Protein AF-A0A660VGY0-F1 (afdb_monomer_lite)

Sequence (164 aa):
MVSKEEKKKLRKDFNQKLRGKLKETYERFCDEHGIKRVARCFSLIMKEVEEQLKNHPFLETLEDREQSWRARRGGMLEWLVQKHISDWVSQTLGLRCAKFTKGSLRKNYDRVKEQVQVRIGDKGVVPDVDLVVFQEEPFRVLAVLSVKKKFRERIAQVAYWTVK

Radius of gyration: 18.28 Å; chains: 1; bounding box: 43×44×47 Å

pLDDT: mean 89.74, std 10.63, range [48.16, 98.25]

Secondary structure (DSSP, 8-state):
---HHHHHHHHHHHHHHHHHHHHHHHHHHHHHH-TTTGGGGHHHHHHHHHHHHTT-HHHHT-S-HHHHHHHHHHHHHHHHHHHHHHHHHHHHH--EEEESSHHHHGGGHHHHHHHHPEEETTEEE----SEEEEETTTTEEEEEE---SS-STHHHHHHHHH--

Foldseek 3Di:
DQDPVRLVVLVVVLVVLLVVQLVVLLVVLCVVPNLVCSLVCLVVSLVVSCVVCVPRVSCVVDPDSPVVSVVVSQVSQLVSVQVSCQVVCCPPVVKGKFFQDCVTCPVCNVVVQVQQWDDDDPDTDHAQFGMWIFDVVVTDTDDTDHGDPDPDVCVVSVVVSVPD

Structure (mmCIF, N/CA/C/O backbone):
data_AF-A0A660VGY0-F1
#
_entry.id   AF-A0A660VGY0-F1
#
loop_
_atom_site.group_PDB
_atom_site.id
_atom_site.type_symbol
_atom_site.label_atom_id
_atom_site.label_alt_id
_atom_site.label_comp_id
_atom_site.label_asym_id
_atom_site.label_entity_id
_atom_site.label_seq_id
_atom_site.pdbx_PDB_ins_code
_atom_site.Cartn_x
_atom_site.Cartn_y
_atom_site.Cartn_z
_atom_site.occupancy
_atom_site.B_iso_or_equiv
_atom_site.auth_seq_id
_atom_site.auth_comp_id
_atom_site.auth_asym_id
_atom_site.auth_atom_id
_atom_site.pdbx_PDB_model_num
ATOM 1 N N . MET A 1 1 ? 23.292 -13.415 -22.833 1.00 67.38 1 MET A N 1
ATOM 2 C CA . MET A 1 1 ? 22.513 -13.628 -21.589 1.00 67.38 1 MET A CA 1
ATOM 3 C C . MET A 1 1 ? 23.039 -12.683 -20.523 1.00 67.38 1 MET A C 1
ATOM 5 O O . MET A 1 1 ? 24.239 -12.675 -20.295 1.00 67.38 1 MET A O 1
ATOM 9 N N . VAL A 1 2 ? 22.168 -11.883 -19.903 1.00 79.00 2 VAL A N 1
ATOM 10 C CA . VAL A 1 2 ? 22.531 -10.994 -18.783 1.00 79.00 2 VAL A CA 1
ATOM 11 C C . VAL A 1 2 ? 22.943 -11.844 -17.577 1.00 79.00 2 VAL A C 1
ATOM 13 O O . VAL A 1 2 ? 22.269 -12.830 -17.264 1.00 79.00 2 VAL A O 1
ATOM 16 N N . SER A 1 3 ? 24.037 -11.489 -16.901 1.00 89.31 3 SER A N 1
ATOM 17 C CA . SER A 1 3 ? 24.506 -12.251 -15.734 1.00 89.31 3 SER A CA 1
ATOM 18 C C . SER A 1 3 ? 23.498 -12.190 -14.572 1.00 89.31 3 SER A C 1
ATOM 20 O O . SER A 1 3 ? 22.698 -11.255 -14.460 1.00 89.31 3 SER A O 1
ATOM 22 N N . LYS A 1 4 ? 23.526 -13.175 -13.658 1.00 88.56 4 LYS A N 1
ATOM 23 C CA . LYS A 1 4 ? 22.641 -13.172 -12.472 1.00 88.56 4 LYS A CA 1
ATOM 24 C C . LYS A 1 4 ? 22.825 -11.910 -11.616 1.00 88.56 4 LYS A C 1
ATOM 26 O O . LYS A 1 4 ? 21.837 -11.365 -11.119 1.00 88.56 4 LYS A O 1
ATOM 31 N N . GLU A 1 5 ? 24.061 -11.437 -11.474 1.00 92.06 5 GLU A N 1
ATOM 32 C CA . GLU A 1 5 ? 24.380 -10.255 -10.667 1.00 92.06 5 GLU A CA 1
ATOM 33 C C . GLU A 1 5 ? 23.887 -8.964 -11.332 1.00 92.06 5 GLU A C 1
ATOM 35 O O . GLU A 1 5 ? 23.261 -8.114 -10.696 1.00 92.06 5 GLU A O 1
ATOM 40 N N . GLU A 1 6 ? 24.051 -8.859 -12.647 1.00 92.06 6 GLU A N 1
ATOM 41 C CA . GLU A 1 6 ? 23.545 -7.733 -13.426 1.00 92.06 6 GLU A CA 1
ATOM 42 C C . GLU A 1 6 ? 22.011 -7.673 -13.413 1.00 92.06 6 GLU A C 1
ATOM 44 O O . GLU A 1 6 ? 21.431 -6.613 -13.163 1.00 92.06 6 GLU A O 1
ATOM 49 N N . LYS A 1 7 ? 21.328 -8.821 -13.537 1.00 91.44 7 LYS A N 1
ATOM 50 C CA . LYS A 1 7 ? 19.864 -8.906 -13.396 1.00 91.44 7 LYS A CA 1
ATOM 51 C C . LYS A 1 7 ? 19.395 -8.423 -12.020 1.00 91.44 7 LYS A C 1
ATOM 53 O O . LYS A 1 7 ? 18.381 -7.728 -11.914 1.00 91.44 7 LYS A O 1
ATOM 58 N N . LYS A 1 8 ? 20.127 -8.758 -10.952 1.00 93.00 8 LYS A N 1
ATOM 59 C CA . LYS A 1 8 ? 19.835 -8.307 -9.581 1.00 93.00 8 LYS A CA 1
ATOM 60 C C . LYS A 1 8 ? 20.021 -6.794 -9.431 1.00 93.00 8 LYS A C 1
ATOM 62 O O . LYS A 1 8 ? 19.157 -6.140 -8.839 1.00 93.00 8 LYS A O 1
ATOM 67 N N . LYS A 1 9 ? 21.087 -6.230 -10.010 1.00 95.12 9 LYS A N 1
ATOM 68 C CA . LYS A 1 9 ? 21.345 -4.781 -10.043 1.00 95.12 9 LYS A CA 1
ATOM 69 C C . LYS A 1 9 ? 20.235 -4.033 -10.787 1.00 95.12 9 LYS A C 1
ATOM 71 O O . LYS A 1 9 ? 19.644 -3.115 -10.221 1.00 95.12 9 LYS A O 1
ATOM 76 N N . LEU A 1 10 ? 19.876 -4.492 -11.987 1.00 95.12 10 LEU A N 1
ATOM 77 C CA . LEU A 1 10 ? 18.784 -3.930 -12.788 1.00 95.12 10 LEU A CA 1
ATOM 78 C C . LEU A 1 10 ? 17.437 -3.996 -12.059 1.00 95.12 10 LEU A C 1
ATOM 80 O O . LEU A 1 10 ? 16.670 -3.036 -12.089 1.00 95.12 10 LEU A O 1
ATOM 84 N N . ARG A 1 11 ? 17.151 -5.098 -11.351 1.00 93.75 11 ARG A N 1
ATOM 85 C CA . ARG A 1 11 ? 15.930 -5.231 -10.540 1.00 93.75 11 ARG A CA 1
ATOM 86 C C . ARG A 1 11 ? 15.876 -4.208 -9.408 1.00 93.75 11 ARG A C 1
ATOM 88 O O . ARG A 1 11 ? 14.805 -3.671 -9.121 1.00 93.75 11 ARG A O 1
ATOM 95 N N . LYS A 1 12 ? 17.004 -3.982 -8.728 1.00 95.31 12 LYS A N 1
ATOM 96 C CA . LYS A 1 12 ? 17.103 -3.015 -7.628 1.00 95.31 12 LYS A CA 1
ATOM 97 C C . LYS A 1 12 ? 16.874 -1.591 -8.139 1.00 95.31 12 LYS A C 1
ATOM 99 O O . LYS A 1 12 ? 16.039 -0.898 -7.564 1.00 95.31 12 LYS A O 1
ATOM 104 N N . ASP A 1 13 ? 17.538 -1.216 -9.234 1.00 97.00 13 ASP A N 1
ATOM 105 C CA . ASP A 1 13 ? 17.358 0.081 -9.905 1.00 97.00 13 ASP A CA 1
ATOM 106 C C . ASP A 1 13 ? 15.901 0.292 -10.342 1.00 97.00 13 ASP A C 1
ATOM 108 O O . ASP A 1 13 ? 15.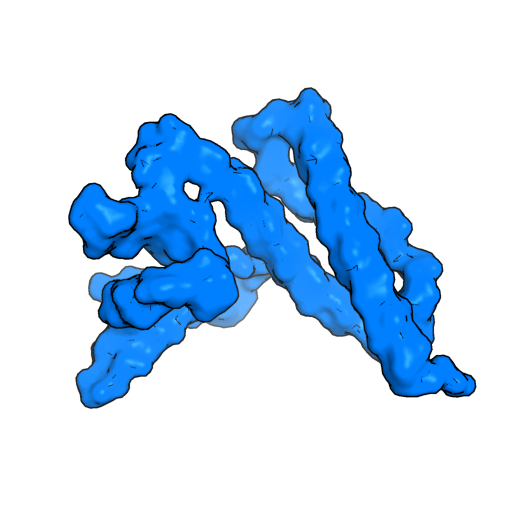270 1.280 -9.965 1.00 97.00 13 ASP A O 1
ATOM 112 N N . PHE A 1 14 ? 15.309 -0.701 -11.015 1.00 96.19 14 PHE A N 1
ATOM 113 C CA . PHE A 1 14 ? 13.907 -0.656 -11.432 1.00 96.19 14 PHE A CA 1
ATOM 114 C C . PHE A 1 14 ? 12.964 -0.394 -10.252 1.00 96.19 14 PHE A C 1
ATOM 116 O O . PHE A 1 14 ? 12.091 0.466 -10.320 1.00 96.19 14 PHE A O 1
ATOM 123 N N . ASN A 1 15 ? 13.122 -1.134 -9.150 1.00 95.12 15 ASN A N 1
ATOM 124 C CA . ASN A 1 15 ? 12.253 -0.989 -7.983 1.00 95.12 15 ASN A CA 1
ATOM 125 C C . ASN A 1 15 ? 12.434 0.366 -7.281 1.00 95.12 15 ASN A C 1
ATOM 127 O O . ASN A 1 15 ? 11.473 0.888 -6.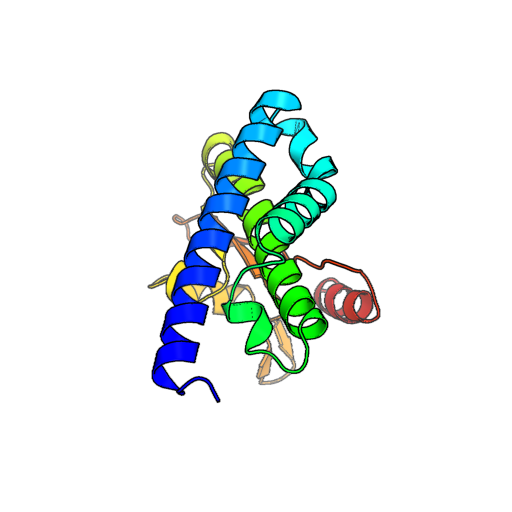715 1.00 95.12 15 ASN A O 1
ATOM 131 N N . GLN A 1 16 ? 13.645 0.926 -7.299 1.00 96.38 16 GLN A N 1
ATOM 132 C CA . GLN A 1 16 ? 13.911 2.266 -6.783 1.00 96.38 16 GLN A CA 1
ATOM 133 C C . GLN A 1 16 ? 13.202 3.323 -7.635 1.00 96.38 16 GLN A C 1
ATOM 135 O O . GLN A 1 16 ? 12.454 4.135 -7.089 1.00 96.38 16 GLN A O 1
ATOM 140 N N . LYS A 1 17 ? 13.349 3.256 -8.964 1.00 97.62 17 LYS A N 1
ATOM 141 C CA . LYS A 1 17 ? 12.661 4.150 -9.907 1.00 97.62 17 LYS A CA 1
ATOM 142 C C . LYS A 1 17 ? 11.144 4.024 -9.824 1.00 97.62 17 LYS A C 1
ATOM 144 O O . LYS A 1 17 ? 10.467 5.041 -9.780 1.00 97.62 17 LYS A O 1
ATOM 149 N N . LEU A 1 18 ? 10.615 2.805 -9.708 1.00 97.31 18 LEU A N 1
ATOM 150 C CA . LEU A 1 18 ? 9.184 2.552 -9.517 1.00 97.31 18 LEU A CA 1
ATOM 151 C C . LEU A 1 18 ? 8.627 3.302 -8.309 1.00 97.31 18 LEU A C 1
ATOM 153 O O . LEU A 1 18 ? 7.598 3.960 -8.416 1.00 97.31 18 LEU A O 1
ATOM 157 N N . ARG A 1 19 ? 9.308 3.222 -7.161 1.00 96.19 19 ARG A N 1
ATOM 158 C CA . ARG A 1 19 ? 8.881 3.926 -5.945 1.00 96.19 19 ARG A CA 1
ATOM 159 C C . ARG A 1 19 ? 8.965 5.442 -6.103 1.00 96.19 19 ARG A C 1
ATOM 161 O O . ARG A 1 19 ? 8.047 6.126 -5.667 1.00 96.19 19 ARG A O 1
ATOM 168 N N . GLY A 1 20 ? 10.037 5.942 -6.721 1.00 97.88 20 GLY A N 1
ATOM 169 C CA . GLY A 1 20 ? 10.207 7.370 -7.004 1.00 97.88 20 GLY A CA 1
ATOM 170 C C . GLY A 1 20 ? 9.093 7.905 -7.901 1.00 97.88 20 GLY A C 1
ATOM 171 O O . GLY A 1 20 ? 8.350 8.789 -7.490 1.00 97.88 20 GLY A O 1
ATOM 172 N N . LYS A 1 21 ? 8.890 7.279 -9.066 1.00 98.25 21 LYS A N 1
ATOM 173 C CA . LYS A 1 21 ? 7.850 7.664 -10.029 1.00 98.25 21 LYS A CA 1
ATOM 174 C C . LYS A 1 21 ? 6.440 7.556 -9.479 1.00 98.25 21 LYS A C 1
ATOM 176 O O . LYS A 1 21 ? 5.627 8.441 -9.732 1.00 98.25 21 LYS A O 1
ATOM 181 N N . LEU A 1 22 ? 6.152 6.525 -8.687 1.00 98.25 22 LEU A N 1
ATOM 182 C CA . LEU A 1 22 ? 4.855 6.395 -8.029 1.00 98.25 22 LEU A CA 1
ATOM 183 C C . LEU A 1 22 ? 4.591 7.542 -7.052 1.00 98.25 22 LEU A C 1
ATOM 185 O O . LEU A 1 22 ? 3.486 8.078 -7.040 1.00 98.25 22 LEU A O 1
ATOM 189 N N . LYS A 1 23 ? 5.602 7.931 -6.267 1.00 98.00 23 LYS A N 1
ATOM 190 C CA . LYS A 1 23 ? 5.499 9.054 -5.337 1.00 98.00 23 LYS A CA 1
ATOM 191 C C . LYS A 1 23 ? 5.321 10.382 -6.075 1.00 98.00 23 LYS A C 1
ATOM 193 O O . LYS A 1 23 ? 4.348 11.072 -5.802 1.00 98.00 23 LYS A O 1
ATOM 198 N N . GLU A 1 24 ? 6.197 10.678 -7.034 1.00 98.25 24 GLU A N 1
ATOM 199 C CA . GLU A 1 24 ? 6.144 11.899 -7.855 1.00 98.25 24 GLU A CA 1
ATOM 200 C C . GLU A 1 24 ? 4.780 12.050 -8.546 1.00 98.25 24 GLU A C 1
ATOM 202 O O . GLU A 1 24 ? 4.144 13.098 -8.470 1.00 98.25 24 GLU A O 1
ATOM 207 N N . THR A 1 25 ? 4.293 10.978 -9.178 1.00 98.25 25 THR A N 1
ATOM 208 C CA . THR A 1 25 ? 3.008 10.994 -9.892 1.00 98.25 25 THR A CA 1
ATOM 209 C C . THR A 1 25 ? 1.839 11.154 -8.920 1.00 98.25 25 THR A C 1
ATOM 211 O O . THR A 1 25 ? 0.916 11.910 -9.196 1.00 98.25 25 THR A O 1
ATOM 214 N N . TYR A 1 26 ? 1.869 10.489 -7.761 1.00 97.81 26 TYR A N 1
ATOM 215 C CA . TYR A 1 26 ? 0.834 10.659 -6.739 1.00 97.81 26 TYR A CA 1
ATOM 216 C C . TYR A 1 26 ? 0.765 12.098 -6.213 1.00 97.81 26 TYR A C 1
ATOM 218 O O . TYR A 1 26 ? -0.331 12.640 -6.094 1.00 97.81 26 TYR A O 1
ATOM 226 N N . GLU A 1 27 ? 1.913 12.707 -5.909 1.00 97.19 27 GLU A N 1
ATOM 227 C CA . GLU A 1 27 ? 1.998 14.083 -5.403 1.00 97.19 27 GLU A CA 1
ATOM 228 C C . GLU A 1 27 ? 1.471 15.070 -6.448 1.00 97.19 27 GLU A C 1
ATOM 230 O O . GLU A 1 27 ? 0.551 15.828 -6.149 1.00 97.19 27 GLU A O 1
ATOM 235 N N . ARG A 1 28 ? 1.905 14.941 -7.707 1.00 98.06 28 ARG A N 1
ATOM 236 C CA . ARG A 1 28 ? 1.383 15.750 -8.816 1.00 98.06 28 ARG A CA 1
ATOM 237 C C . ARG A 1 28 ? -0.140 15.636 -8.965 1.00 98.06 28 ARG A C 1
ATOM 239 O O . ARG A 1 28 ? -0.833 16.641 -9.071 1.00 98.06 28 ARG A O 1
ATOM 246 N N . PHE A 1 29 ? -0.690 14.421 -8.928 1.00 97.75 29 PHE A N 1
ATOM 247 C CA . PHE A 1 29 ? -2.143 14.218 -9.002 1.00 97.75 29 PHE A CA 1
ATOM 248 C C . PHE A 1 29 ? -2.888 14.780 -7.776 1.00 97.75 29 PHE A C 1
ATOM 250 O O . PHE A 1 29 ? -4.058 15.153 -7.892 1.00 97.75 29 PHE A O 1
ATOM 257 N N . CYS A 1 30 ? -2.251 14.823 -6.599 1.00 96.19 30 CYS A N 1
ATOM 258 C CA . CYS A 1 30 ? -2.822 15.484 -5.425 1.00 96.19 30 CYS A CA 1
ATOM 259 C C . CYS A 1 30 ? -2.918 16.996 -5.634 1.00 96.19 30 CYS A C 1
ATOM 261 O O . CYS A 1 30 ? -3.940 17.570 -5.260 1.00 96.19 30 CYS A O 1
ATOM 263 N N . ASP A 1 31 ? -1.906 17.609 -6.247 1.00 97.06 31 ASP A N 1
ATOM 264 C CA . ASP A 1 31 ? -1.894 19.041 -6.554 1.00 97.06 31 ASP A CA 1
ATOM 265 C C . ASP A 1 31 ? -2.947 19.392 -7.620 1.00 97.06 31 ASP A C 1
ATOM 267 O O . ASP A 1 31 ? -3.692 20.358 -7.468 1.00 97.06 31 ASP A O 1
ATOM 271 N N . GLU A 1 32 ? -3.081 18.563 -8.661 1.00 96.69 32 GLU A N 1
ATOM 272 C CA . GLU A 1 32 ? -4.020 18.784 -9.773 1.00 96.69 32 GLU A CA 1
ATOM 273 C C . GLU A 1 32 ? -5.495 18.564 -9.393 1.00 96.69 32 GLU A C 1
ATOM 275 O O . GLU A 1 32 ? -6.379 19.294 -9.844 1.00 96.69 32 GLU A O 1
ATOM 280 N N . HIS A 1 33 ? -5.797 17.540 -8.587 1.00 94.81 33 HIS A N 1
ATOM 281 C CA . HIS A 1 33 ? -7.182 17.117 -8.320 1.00 94.81 33 HIS A CA 1
ATOM 282 C C . HIS A 1 33 ? -7.638 17.312 -6.870 1.00 94.81 33 HIS A C 1
ATOM 284 O O . HIS A 1 33 ? -8.824 17.133 -6.559 1.00 94.81 33 HIS A O 1
ATOM 290 N N . GLY A 1 34 ? -6.712 17.661 -5.980 1.00 93.19 34 GLY A N 1
ATOM 291 C CA . GLY A 1 34 ? -6.926 17.738 -4.545 1.00 93.19 34 GLY A CA 1
ATOM 292 C C . GLY A 1 34 ? -6.875 16.372 -3.859 1.00 93.19 34 GLY A C 1
ATOM 293 O O . GLY A 1 34 ? -7.424 15.369 -4.335 1.00 93.19 34 GLY A O 1
ATOM 294 N N . ILE A 1 35 ? -6.295 16.355 -2.655 1.00 90.44 35 ILE A N 1
ATOM 295 C CA . ILE A 1 35 ? -6.092 15.138 -1.859 1.00 90.44 35 ILE A CA 1
ATOM 296 C C . ILE A 1 35 ? -7.379 14.316 -1.707 1.00 90.44 35 ILE A C 1
ATOM 298 O O . ILE A 1 35 ? -7.368 13.118 -1.942 1.00 90.44 35 ILE A O 1
ATOM 302 N N . LYS A 1 36 ? -8.532 14.942 -1.436 1.00 88.69 36 LYS A N 1
ATOM 303 C CA . LYS A 1 36 ? -9.809 14.234 -1.200 1.00 88.69 36 LYS A CA 1
ATOM 304 C C . LYS A 1 36 ? -10.320 13.436 -2.408 1.00 88.69 36 LYS A C 1
ATOM 306 O O . LYS A 1 36 ? -11.153 12.550 -2.236 1.00 88.69 36 LYS A O 1
ATOM 311 N N . ARG A 1 37 ? -9.892 13.771 -3.629 1.00 92.44 37 ARG A N 1
ATOM 312 C CA . ARG A 1 37 ? -10.397 13.158 -4.871 1.00 92.44 37 ARG A CA 1
ATOM 313 C C . ARG A 1 37 ? -9.374 12.249 -5.545 1.00 92.44 37 ARG A C 1
ATOM 315 O O . ARG A 1 37 ? -9.777 11.429 -6.369 1.00 92.44 37 ARG A O 1
ATOM 322 N N . VAL A 1 38 ? -8.098 12.330 -5.160 1.00 94.56 38 VAL A N 1
ATOM 323 C CA . VAL A 1 38 ? -6.992 11.620 -5.821 1.00 94.56 38 VAL A CA 1
ATOM 324 C C . VAL A 1 38 ? -7.163 10.099 -5.849 1.00 94.56 38 VAL A C 1
ATOM 326 O O . VAL A 1 38 ? -6.737 9.447 -6.800 1.00 94.56 38 VAL A O 1
ATOM 329 N N . ALA A 1 39 ? -7.859 9.523 -4.863 1.00 92.88 39 ALA A N 1
ATOM 330 C CA . ALA A 1 39 ? -8.156 8.091 -4.820 1.00 92.88 39 ALA A CA 1
ATOM 331 C C . ALA A 1 39 ? -8.890 7.592 -6.080 1.00 92.88 39 ALA A C 1
ATOM 333 O O . ALA A 1 39 ? -8.659 6.471 -6.535 1.00 92.88 39 ALA A O 1
ATOM 334 N N . ARG A 1 40 ? -9.718 8.445 -6.702 1.00 94.56 40 ARG A N 1
ATOM 335 C CA . ARG A 1 40 ? -10.424 8.135 -7.959 1.00 94.56 40 ARG A CA 1
ATOM 336 C C . ARG A 1 40 ? -9.470 7.994 -9.150 1.00 94.56 40 ARG A C 1
ATOM 338 O O . ARG A 1 40 ? -9.815 7.348 -10.135 1.00 94.56 40 ARG A O 1
ATOM 345 N N . CYS A 1 41 ? -8.262 8.542 -9.040 1.00 95.94 41 CYS A N 1
ATOM 346 C CA . CYS A 1 41 ? -7.242 8.540 -10.079 1.00 95.94 41 CYS A CA 1
ATOM 347 C C . CYS A 1 41 ? -6.167 7.456 -9.888 1.00 95.94 41 CYS A C 1
ATOM 349 O O . CYS A 1 41 ? -5.266 7.366 -10.716 1.00 95.94 41 CYS A O 1
ATOM 351 N N . PHE A 1 42 ? -6.235 6.592 -8.865 1.00 96.06 42 PHE A N 1
ATOM 352 C CA . PHE A 1 42 ? -5.193 5.575 -8.613 1.00 96.06 42 PHE A CA 1
ATOM 353 C C . PHE A 1 42 ? -4.894 4.682 -9.820 1.00 96.06 42 PHE A C 1
ATOM 355 O O . PHE A 1 42 ? -3.736 4.373 -10.095 1.00 96.06 42 PHE A O 1
ATOM 362 N N . SER A 1 43 ? -5.924 4.292 -10.572 1.00 94.75 43 SER A N 1
ATOM 363 C CA . SER A 1 43 ? -5.745 3.506 -11.796 1.00 94.75 43 SER A CA 1
ATOM 364 C C . SER A 1 43 ? -4.977 4.272 -12.878 1.00 94.75 43 SER A C 1
ATOM 366 O O . SER A 1 43 ? -4.172 3.665 -13.582 1.00 94.75 43 SER A O 1
ATOM 368 N N . LEU A 1 44 ? -5.196 5.587 -12.993 1.00 97.06 44 LEU A N 1
ATOM 369 C CA . LEU A 1 44 ? -4.479 6.455 -13.931 1.00 97.06 44 LEU A CA 1
ATOM 370 C C . LEU 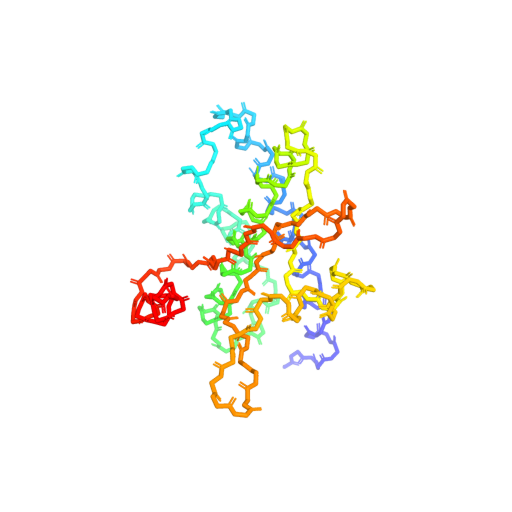A 1 44 ? -3.030 6.657 -13.488 1.00 97.06 44 LEU A C 1
ATOM 372 O O . LEU A 1 44 ? -2.131 6.444 -14.293 1.00 97.06 44 LEU A O 1
ATOM 376 N N . ILE A 1 45 ? -2.806 6.939 -12.200 1.00 97.94 45 ILE A N 1
ATOM 377 C CA . ILE A 1 45 ? -1.467 7.068 -11.607 1.00 97.94 45 ILE A CA 1
ATOM 378 C C . ILE A 1 45 ? -0.636 5.809 -11.885 1.00 97.94 45 ILE A C 1
ATOM 380 O O . ILE A 1 45 ? 0.476 5.895 -12.396 1.00 97.94 45 ILE A O 1
ATOM 384 N N . MET A 1 46 ? -1.181 4.618 -11.604 1.00 97.00 46 MET A N 1
ATOM 385 C CA . MET A 1 46 ? -0.475 3.360 -11.872 1.00 97.00 46 MET A CA 1
ATOM 386 C C . MET A 1 46 ? -0.183 3.161 -13.363 1.00 97.00 46 MET A C 1
ATOM 388 O O . MET A 1 46 ? 0.917 2.737 -13.708 1.00 97.00 46 MET A O 1
ATOM 392 N N . LYS A 1 47 ? -1.145 3.469 -14.244 1.00 96.88 47 LYS A N 1
ATOM 393 C CA . LYS A 1 47 ? -0.962 3.354 -15.698 1.00 96.88 47 LYS A CA 1
ATOM 394 C C . LYS A 1 47 ? 0.152 4.276 -16.193 1.00 96.88 47 LYS A C 1
ATOM 396 O O . LYS A 1 47 ? 0.962 3.858 -17.013 1.00 96.88 47 LYS A O 1
ATOM 401 N N . GLU A 1 48 ? 0.208 5.502 -15.688 1.00 98.12 48 GLU A N 1
ATOM 402 C CA . GLU A 1 48 ? 1.240 6.462 -16.069 1.00 98.12 48 GLU A CA 1
ATOM 403 C C . GLU A 1 48 ? 2.630 6.018 -15.600 1.00 98.12 48 GLU A C 1
ATOM 405 O O . GLU A 1 48 ? 3.582 6.041 -16.374 1.00 98.12 48 GLU A O 1
ATOM 410 N N . VAL A 1 49 ? 2.749 5.523 -14.367 1.00 97.94 49 VAL A N 1
ATOM 411 C CA . VAL A 1 49 ? 4.017 4.991 -13.842 1.00 97.94 49 VAL A CA 1
ATOM 412 C C . VAL A 1 49 ? 4.500 3.776 -14.643 1.00 97.94 49 VAL A C 1
ATOM 414 O O . VAL A 1 49 ? 5.698 3.626 -14.885 1.00 97.94 49 VAL A O 1
ATOM 417 N N . GLU A 1 50 ? 3.585 2.902 -15.069 1.00 96.00 50 GLU A N 1
ATOM 418 C CA . GLU A 1 50 ? 3.913 1.784 -15.960 1.00 96.00 50 GLU A CA 1
ATOM 419 C C . GLU A 1 50 ? 4.469 2.271 -17.296 1.00 96.00 50 GLU A C 1
ATOM 421 O O . GLU A 1 50 ? 5.503 1.778 -17.745 1.00 96.00 50 GLU A O 1
ATOM 426 N N . GLU A 1 51 ? 3.818 3.267 -17.894 1.00 96.56 51 GLU A N 1
ATOM 427 C CA . GLU A 1 51 ? 4.225 3.868 -19.161 1.00 96.56 51 GLU A CA 1
ATOM 428 C C . GLU A 1 51 ? 5.614 4.517 -19.063 1.00 96.56 51 GLU A C 1
ATOM 430 O O . GLU A 1 51 ? 6.472 4.279 -19.914 1.00 96.56 51 GLU A O 1
ATOM 435 N N . GLN A 1 52 ? 5.888 5.241 -17.973 1.00 96.44 52 GLN A N 1
ATOM 436 C CA . GLN A 1 52 ? 7.192 5.860 -17.702 1.00 96.44 52 GLN A CA 1
ATOM 437 C C . GLN A 1 52 ? 8.337 4.837 -17.573 1.00 96.44 52 GLN A C 1
ATOM 439 O O . GLN A 1 52 ? 9.501 5.179 -17.781 1.00 96.44 52 GLN A O 1
ATOM 444 N N . LEU A 1 53 ? 8.037 3.584 -17.214 1.00 96.12 53 LEU A N 1
ATOM 445 C CA . LEU A 1 53 ? 9.035 2.543 -16.934 1.00 96.12 53 LEU A CA 1
ATOM 446 C C . LEU A 1 53 ? 9.014 1.378 -17.928 1.00 96.12 53 LEU A C 1
ATOM 448 O O . LEU A 1 53 ? 9.811 0.447 -17.784 1.00 96.12 53 LEU A O 1
ATOM 452 N N . LYS A 1 54 ? 8.145 1.414 -18.944 1.00 93.62 54 LYS A N 1
ATOM 453 C CA . LYS A 1 54 ? 7.926 0.304 -19.886 1.00 93.62 54 LYS A CA 1
ATOM 454 C C . LYS A 1 54 ? 9.183 -0.118 -20.657 1.00 93.62 54 LYS A C 1
ATOM 456 O O . LYS A 1 54 ? 9.314 -1.288 -21.004 1.00 93.62 54 LYS A O 1
ATOM 461 N N . ASN A 1 55 ? 10.110 0.819 -20.867 1.00 93.19 55 ASN A N 1
ATOM 462 C CA . ASN A 1 55 ? 11.360 0.624 -21.609 1.00 93.19 55 ASN A CA 1
ATOM 463 C C . ASN A 1 55 ? 12.570 0.367 -20.695 1.00 93.19 55 ASN A C 1
ATOM 465 O O . ASN A 1 55 ? 13.713 0.433 -21.134 1.00 93.19 55 ASN A O 1
ATOM 469 N N . HIS A 1 56 ? 12.358 0.136 -19.398 1.00 95.12 56 HIS A N 1
ATOM 470 C CA . HIS A 1 56 ? 13.474 -0.078 -18.488 1.00 95.12 56 HIS A CA 1
ATOM 471 C C . HIS A 1 56 ? 14.189 -1.416 -18.785 1.00 95.12 56 HIS A C 1
ATOM 473 O O . HIS A 1 56 ? 13.511 -2.448 -18.804 1.00 95.12 56 HIS A O 1
ATOM 479 N N . PRO A 1 57 ? 15.538 -1.465 -18.871 1.00 93.44 57 PRO A N 1
ATOM 480 C CA . PRO A 1 57 ? 16.286 -2.665 -19.287 1.00 93.44 57 PRO A CA 1
ATOM 481 C C . PRO A 1 57 ? 15.987 -3.923 -18.462 1.00 93.44 57 PRO A C 1
ATOM 483 O O . PRO A 1 57 ? 15.935 -5.036 -18.972 1.00 93.44 57 PRO A O 1
ATOM 486 N N . PHE A 1 58 ? 15.716 -3.755 -17.162 1.00 93.12 58 PHE A N 1
ATOM 487 C CA . PHE A 1 58 ? 15.250 -4.847 -16.301 1.00 93.12 58 PHE A CA 1
ATOM 488 C C . PHE A 1 58 ? 14.080 -5.653 -16.900 1.00 93.12 58 PHE A C 1
ATOM 490 O O . PHE A 1 58 ? 14.064 -6.875 -16.760 1.00 93.12 58 PHE A O 1
ATOM 497 N N . LEU A 1 59 ? 13.111 -5.005 -17.555 1.00 90.56 59 LEU A N 1
ATOM 498 C CA . LEU A 1 59 ? 11.936 -5.682 -18.111 1.00 90.56 59 LEU A CA 1
ATOM 499 C C . LEU A 1 59 ? 12.279 -6.573 -19.307 1.00 90.56 59 LEU A C 1
ATOM 501 O O . LEU A 1 59 ? 11.580 -7.550 -19.558 1.00 90.56 59 LEU A O 1
ATOM 505 N N . GLU A 1 60 ? 13.368 -6.282 -20.011 1.00 89.38 60 GLU A N 1
ATOM 506 C CA . GLU A 1 60 ? 13.860 -7.108 -21.115 1.00 89.38 60 GLU A CA 1
ATOM 507 C C . GLU A 1 60 ? 14.487 -8.413 -20.621 1.00 89.38 60 GLU A C 1
ATOM 509 O O . GLU A 1 60 ? 14.514 -9.404 -21.341 1.00 89.38 60 GLU A O 1
ATOM 514 N N . THR A 1 61 ? 14.913 -8.453 -19.355 1.00 88.19 61 THR A N 1
ATOM 515 C CA . THR A 1 61 ? 15.462 -9.661 -18.715 1.00 88.19 61 THR A CA 1
ATOM 516 C C . THR A 1 61 ? 14.392 -10.653 -18.239 1.00 88.19 61 THR A C 1
ATOM 518 O O . THR A 1 61 ? 14.716 -11.663 -17.599 1.00 88.19 61 THR A O 1
ATOM 521 N N . LEU A 1 62 ? 13.113 -10.338 -18.454 1.00 88.06 62 LEU A N 1
ATOM 522 C CA . LEU A 1 62 ? 11.973 -11.117 -17.987 1.00 88.06 62 LEU A CA 1
ATOM 523 C C . LEU A 1 62 ? 11.346 -11.900 -19.135 1.00 88.06 62 LEU A C 1
ATOM 525 O O . LEU A 1 62 ? 11.066 -11.332 -20.184 1.00 88.06 62 LEU A O 1
ATOM 529 N N . GLU A 1 63 ? 11.058 -13.173 -18.878 1.00 84.19 63 GLU A N 1
ATOM 530 C CA . GLU A 1 63 ? 10.312 -14.037 -19.800 1.00 84.19 63 GLU A CA 1
ATOM 531 C C . GLU A 1 63 ? 8.846 -13.595 -19.904 1.00 84.19 63 GLU A C 1
ATOM 533 O O . GLU A 1 63 ? 8.322 -13.451 -21.003 1.00 84.19 63 GLU A O 1
ATOM 538 N N . ASP A 1 64 ? 8.209 -13.280 -18.768 1.00 87.06 64 ASP A N 1
ATOM 539 C CA . ASP A 1 64 ? 6.842 -12.753 -18.721 1.00 87.06 64 ASP A CA 1
ATOM 540 C C . ASP A 1 64 ? 6.809 -11.353 -18.084 1.00 87.06 64 ASP A C 1
ATOM 542 O O . ASP A 1 64 ? 6.795 -11.164 -16.856 1.00 87.06 64 ASP A O 1
ATOM 546 N N . ARG A 1 65 ? 6.793 -10.333 -18.950 1.00 87.38 65 ARG A N 1
ATOM 547 C CA . ARG A 1 65 ? 6.666 -8.926 -18.544 1.00 87.38 65 ARG A CA 1
ATOM 548 C C . ARG A 1 65 ? 5.317 -8.651 -17.889 1.00 87.38 65 ARG A C 1
ATOM 550 O O . ARG A 1 65 ? 5.248 -7.887 -16.922 1.00 87.38 65 ARG A O 1
ATOM 557 N N . GLU A 1 66 ? 4.245 -9.261 -18.385 1.00 84.56 66 GLU A N 1
ATOM 558 C CA . GLU A 1 66 ? 2.900 -8.965 -17.916 1.00 84.56 66 GLU A CA 1
ATOM 559 C C . GLU A 1 66 ? 2.651 -9.532 -16.517 1.00 84.56 66 GLU A C 1
ATOM 561 O O . GLU A 1 66 ? 2.129 -8.820 -15.652 1.00 84.56 66 GLU A O 1
ATOM 566 N N . GLN A 1 67 ? 3.079 -10.763 -16.242 1.00 81.12 67 GLN A N 1
ATOM 567 C CA . GLN A 1 67 ? 3.046 -11.341 -14.899 1.00 81.12 67 GLN A CA 1
ATOM 568 C C . GLN A 1 67 ? 3.851 -10.491 -13.909 1.00 81.12 67 GLN A C 1
ATOM 570 O O . GLN A 1 67 ? 3.391 -10.218 -12.795 1.00 81.12 67 GLN A O 1
ATOM 575 N N . SER A 1 68 ? 5.008 -9.979 -14.336 1.00 87.56 68 SER A N 1
ATOM 576 C CA . SER A 1 68 ? 5.822 -9.067 -13.530 1.00 87.56 68 SER A CA 1
ATOM 577 C C . SER A 1 68 ? 5.098 -7.761 -13.190 1.00 87.56 68 SER A C 1
ATOM 579 O O . SER A 1 68 ? 5.180 -7.274 -12.056 1.00 87.56 68 SER A O 1
ATOM 581 N N . TRP A 1 69 ? 4.373 -7.186 -14.150 1.00 90.69 69 TRP A N 1
ATOM 582 C CA . TRP A 1 69 ? 3.552 -6.002 -13.917 1.00 90.69 69 TRP A CA 1
ATOM 583 C C . TRP A 1 69 ? 2.338 -6.303 -13.043 1.00 90.69 69 TRP A C 1
ATOM 585 O O . TRP A 1 69 ? 2.014 -5.513 -12.160 1.00 90.69 69 TRP A O 1
ATOM 595 N N . ARG A 1 70 ? 1.686 -7.461 -13.209 1.00 86.38 70 ARG A N 1
ATOM 596 C CA . ARG A 1 70 ? 0.552 -7.881 -12.364 1.00 86.38 70 ARG A CA 1
ATOM 597 C C . ARG A 1 70 ? 0.917 -7.863 -10.878 1.00 86.38 70 ARG A C 1
ATOM 599 O O . ARG A 1 70 ? 0.167 -7.274 -10.103 1.00 86.38 70 ARG A O 1
ATOM 606 N N . ALA A 1 71 ? 2.069 -8.421 -10.500 1.00 84.81 71 ALA A N 1
ATOM 607 C CA . ALA A 1 71 ? 2.542 -8.399 -9.114 1.00 84.81 71 ALA A CA 1
ATOM 608 C C . ALA A 1 71 ? 2.822 -6.968 -8.612 1.00 84.81 71 ALA A C 1
ATOM 610 O O . ALA A 1 71 ? 2.407 -6.590 -7.518 1.00 84.81 71 ALA A O 1
ATOM 611 N N . ARG A 1 72 ? 3.476 -6.135 -9.433 1.00 92.56 72 ARG A N 1
ATOM 612 C CA . ARG A 1 72 ? 3.809 -4.749 -9.063 1.00 92.56 72 ARG A CA 1
ATOM 613 C C . ARG A 1 72 ? 2.592 -3.860 -8.895 1.00 92.56 72 ARG A C 1
ATOM 615 O O . ARG A 1 72 ? 2.575 -3.051 -7.979 1.00 92.56 72 ARG A O 1
ATOM 622 N N . ARG A 1 73 ? 1.566 -4.029 -9.728 1.00 92.81 73 ARG A N 1
ATOM 623 C CA . ARG A 1 73 ? 0.311 -3.273 -9.624 1.00 92.81 73 ARG A CA 1
ATOM 624 C C . ARG A 1 73 ? -0.390 -3.485 -8.283 1.00 92.81 73 ARG A C 1
ATOM 626 O O . ARG A 1 73 ? -0.969 -2.538 -7.769 1.00 92.81 73 ARG A O 1
ATOM 633 N N . GLY A 1 74 ? -0.313 -4.690 -7.711 1.00 90.44 74 GLY A N 1
ATOM 634 C CA . GLY A 1 74 ? -0.785 -4.943 -6.344 1.00 90.44 74 GLY A CA 1
ATOM 635 C C . GLY A 1 74 ? -0.037 -4.075 -5.332 1.00 90.44 74 GLY A C 1
ATOM 636 O O . GLY A 1 74 ? -0.645 -3.252 -4.655 1.00 90.44 74 GLY A O 1
ATOM 637 N N . GLY A 1 75 ? 1.297 -4.151 -5.348 1.00 92.31 75 GLY A N 1
ATOM 638 C CA . GLY A 1 75 ? 2.140 -3.356 -4.453 1.00 92.31 75 GLY A CA 1
ATOM 639 C C . GLY A 1 75 ? 2.021 -1.838 -4.645 1.00 92.31 75 GLY A C 1
ATOM 640 O O . GLY A 1 75 ? 2.123 -1.100 -3.666 1.00 92.31 75 GLY A O 1
ATOM 641 N N . MET A 1 76 ? 1.787 -1.360 -5.874 1.00 96.00 76 MET A N 1
ATOM 642 C CA . MET A 1 76 ? 1.517 0.056 -6.149 1.00 96.00 76 MET A CA 1
ATOM 643 C C . MET A 1 76 ? 0.191 0.494 -5.530 1.00 96.00 76 MET A C 1
ATOM 645 O O . MET A 1 76 ? 0.155 1.516 -4.854 1.00 96.00 76 MET A O 1
ATOM 649 N N . LEU A 1 77 ? -0.879 -0.287 -5.710 1.00 95.50 77 LEU A N 1
ATOM 650 C CA . LEU A 1 77 ? -2.183 0.022 -5.130 1.00 95.50 77 LEU A CA 1
ATOM 651 C C . LEU A 1 77 ? -2.132 0.028 -3.598 1.00 95.50 77 LEU A C 1
ATOM 653 O O . LEU A 1 77 ? -2.625 0.967 -2.983 1.00 95.50 77 LEU A O 1
ATOM 657 N N . GLU A 1 78 ? -1.499 -0.975 -2.983 1.00 94.12 78 GLU A N 1
ATOM 658 C CA . GLU A 1 78 ? -1.275 -1.002 -1.532 1.00 94.12 78 GLU A CA 1
ATOM 659 C C . GLU A 1 78 ? -0.541 0.250 -1.048 1.00 94.12 78 GLU A C 1
ATOM 661 O O . GLU A 1 78 ? -0.915 0.835 -0.034 1.00 94.12 78 GLU A O 1
ATOM 666 N N . TRP A 1 79 ? 0.517 0.656 -1.760 1.00 95.50 79 TRP A N 1
ATOM 667 C CA . TRP A 1 79 ? 1.287 1.844 -1.408 1.00 95.50 79 TRP A CA 1
ATOM 668 C C . TRP A 1 79 ? 0.448 3.117 -1.542 1.00 95.50 79 TRP A C 1
ATOM 670 O O . TRP A 1 79 ? 0.476 3.941 -0.634 1.00 95.50 79 TRP A O 1
ATOM 680 N N . LEU A 1 80 ? -0.324 3.255 -2.625 1.00 96.50 80 LEU A N 1
ATOM 681 C CA . LEU A 1 80 ? -1.209 4.399 -2.853 1.00 96.50 80 LEU A CA 1
ATOM 682 C C . LEU A 1 80 ? -2.276 4.500 -1.762 1.00 96.50 80 LEU A C 1
ATOM 684 O O . LEU A 1 80 ? -2.449 5.567 -1.182 1.00 96.50 80 LEU A O 1
ATOM 688 N N . VAL A 1 81 ? -2.944 3.389 -1.431 1.00 95.25 81 VAL A N 1
ATOM 689 C CA . VAL A 1 81 ? -3.937 3.346 -0.347 1.00 95.25 81 VAL A CA 1
ATOM 690 C C . VAL A 1 81 ? -3.288 3.719 0.980 1.00 95.25 81 VAL A C 1
ATOM 692 O O . VAL A 1 81 ? -3.790 4.609 1.659 1.00 95.25 81 VAL A O 1
ATOM 695 N N . GLN A 1 82 ? -2.157 3.095 1.327 1.00 95.25 82 GLN A N 1
ATOM 696 C CA . GLN A 1 82 ? -1.441 3.398 2.563 1.00 95.25 82 GLN A CA 1
ATOM 697 C C . GLN A 1 82 ? -1.074 4.882 2.633 1.00 95.25 82 GLN A C 1
ATOM 699 O O . GLN A 1 82 ? -1.432 5.551 3.595 1.00 95.25 82 GLN A O 1
ATOM 704 N N . LYS A 1 83 ? -0.400 5.412 1.606 1.00 94.31 83 LYS A N 1
ATOM 705 C CA . LYS A 1 83 ? 0.038 6.811 1.575 1.00 94.31 83 LYS A CA 1
ATOM 706 C C . LYS A 1 83 ? -1.145 7.773 1.677 1.00 94.31 83 LYS A C 1
ATOM 708 O O . LYS A 1 83 ? -1.040 8.776 2.372 1.00 94.31 83 LYS A O 1
ATOM 713 N N . HIS A 1 84 ? -2.257 7.452 1.024 1.00 94.19 84 HIS A N 1
ATOM 714 C CA . HIS A 1 84 ? -3.439 8.301 0.994 1.00 94.19 84 HIS A CA 1
ATOM 715 C C . HIS A 1 84 ? -4.181 8.364 2.333 1.00 94.19 84 HIS A C 1
ATOM 717 O O . HIS A 1 84 ? -4.631 9.438 2.726 1.00 94.19 84 HIS A O 1
ATOM 723 N N . ILE A 1 85 ? -4.287 7.245 3.056 1.00 93.81 85 ILE A N 1
ATOM 724 C CA . ILE A 1 85 ? -5.036 7.207 4.320 1.00 93.81 85 ILE A CA 1
ATOM 725 C C . ILE A 1 85 ? -4.164 7.481 5.547 1.00 93.81 85 ILE A C 1
ATOM 727 O O . ILE A 1 85 ? -4.683 7.976 6.542 1.00 93.81 85 ILE A O 1
ATOM 731 N N . SER A 1 86 ? -2.864 7.160 5.514 1.00 93.25 86 SER A N 1
ATOM 732 C CA . SER A 1 86 ? -1.995 7.227 6.699 1.00 93.25 86 SER A CA 1
ATOM 733 C C . SER A 1 86 ? -1.945 8.623 7.313 1.00 93.25 86 SER A C 1
ATOM 735 O O . SER A 1 86 ? -2.062 8.739 8.531 1.00 93.25 86 SER A O 1
ATOM 737 N N . ASP A 1 87 ? -1.815 9.663 6.486 1.00 88.19 87 ASP A N 1
ATOM 738 C CA . ASP A 1 87 ? -1.713 11.044 6.967 1.00 88.19 87 ASP A CA 1
ATOM 739 C C . ASP A 1 87 ? -3.037 11.481 7.621 1.00 88.19 87 ASP A C 1
ATOM 741 O O . ASP A 1 87 ? -3.036 11.996 8.738 1.00 88.19 87 ASP A O 1
ATOM 745 N N . TRP A 1 88 ? -4.179 11.165 6.996 1.00 91.00 88 TRP A N 1
ATOM 746 C CA . TRP A 1 88 ? -5.506 11.462 7.548 1.00 91.00 88 TRP A CA 1
ATOM 747 C C . TRP A 1 88 ? -5.778 10.712 8.859 1.00 91.00 88 TRP A C 1
ATOM 749 O O . TRP A 1 88 ? -6.166 11.324 9.852 1.00 91.00 88 TRP A O 1
ATOM 759 N N . VAL A 1 89 ? -5.517 9.400 8.891 1.00 93.50 89 VAL A N 1
ATOM 760 C CA . VAL A 1 89 ? -5.686 8.552 10.084 1.00 93.50 89 VAL A CA 1
ATOM 761 C C . VAL A 1 89 ? -4.826 9.067 11.243 1.00 93.50 89 VAL A C 1
ATOM 763 O O . VAL A 1 89 ? -5.302 9.148 12.375 1.00 93.50 89 VAL A O 1
ATOM 766 N N . SER A 1 90 ? -3.586 9.472 10.964 1.00 93.19 90 SER A N 1
ATOM 767 C CA . SER A 1 90 ? -2.687 10.011 11.984 1.00 93.19 90 SER A CA 1
ATOM 768 C C . SER A 1 90 ? -3.122 11.384 12.484 1.00 93.19 90 SER A C 1
ATOM 770 O O . SER A 1 90 ? -3.155 11.598 13.690 1.00 93.19 90 SER A O 1
ATOM 772 N N . GLN A 1 91 ? -3.437 12.317 11.586 1.00 91.62 91 GLN A N 1
ATOM 773 C CA . GLN A 1 91 ? -3.702 13.712 11.951 1.00 91.62 91 GLN A CA 1
ATOM 774 C C . GLN A 1 91 ? -5.106 13.928 12.516 1.00 91.62 91 GLN A C 1
ATOM 776 O O . GLN A 1 91 ? -5.294 14.789 13.367 1.00 91.62 91 GLN A O 1
ATOM 781 N N . THR A 1 92 ? -6.096 13.169 12.040 1.00 91.38 92 THR A N 1
ATOM 782 C CA . THR A 1 92 ? -7.502 13.349 12.439 1.00 91.38 92 THR A CA 1
ATOM 783 C C . THR A 1 92 ? -7.887 12.452 13.608 1.00 91.38 92 THR A C 1
ATOM 785 O O . THR A 1 92 ? -8.657 12.872 14.464 1.00 91.38 92 THR A O 1
ATOM 788 N N . LEU A 1 93 ? -7.370 11.219 13.654 1.00 93.44 93 LEU A N 1
ATOM 789 C CA . LEU A 1 93 ? -7.783 10.225 14.652 1.00 93.44 93 LEU A CA 1
ATOM 790 C C . LEU A 1 93 ? -6.699 9.924 15.696 1.00 93.44 93 LEU A C 1
ATOM 792 O O . LEU A 1 93 ? -6.976 9.213 16.657 1.00 93.44 93 LEU A O 1
ATOM 796 N N . GLY A 1 94 ? -5.466 10.411 15.513 1.00 94.00 94 GLY A N 1
ATOM 797 C CA . GLY A 1 94 ? -4.344 10.066 16.394 1.00 94.00 94 GLY A CA 1
ATOM 798 C C . GLY A 1 94 ? -3.948 8.585 16.322 1.00 94.00 94 GLY A C 1
ATOM 799 O O . GLY A 1 94 ? -3.376 8.045 17.266 1.00 94.00 94 GLY A O 1
ATOM 800 N N . LEU A 1 95 ? -4.275 7.907 15.217 1.00 96.00 95 LEU A N 1
ATOM 801 C CA . LEU A 1 95 ? -4.049 6.473 15.028 1.00 96.00 95 LEU A CA 1
ATOM 802 C C . LEU A 1 95 ? -2.878 6.211 14.080 1.00 96.00 95 LEU A C 1
ATOM 804 O O . LEU A 1 95 ? -2.508 7.042 13.253 1.00 96.00 95 LEU A O 1
ATOM 808 N N . ARG A 1 96 ? -2.314 5.006 14.136 1.00 94.88 96 ARG A N 1
ATOM 809 C CA . ARG A 1 96 ? -1.249 4.575 13.225 1.00 94.88 96 ARG A CA 1
ATOM 810 C C . ARG A 1 96 ? -1.792 3.633 12.166 1.00 94.88 96 ARG A C 1
ATOM 812 O O . ARG A 1 96 ? -2.480 2.675 12.490 1.00 94.88 96 ARG A O 1
ATOM 819 N N . CYS A 1 97 ? -1.415 3.868 10.911 1.00 95.88 97 CYS A N 1
ATOM 820 C CA . CYS A 1 97 ? -1.671 2.970 9.785 1.00 95.88 97 CYS A CA 1
ATOM 821 C C . CYS A 1 97 ? -0.344 2.409 9.255 1.00 95.88 97 CYS A C 1
ATOM 823 O O . CYS A 1 97 ? 0.548 3.174 8.874 1.00 95.88 97 CYS A O 1
ATOM 825 N N . ALA A 1 98 ? -0.195 1.084 9.220 1.00 94.69 98 ALA A N 1
ATOM 826 C CA . ALA A 1 98 ? 1.032 0.423 8.772 1.00 94.69 98 ALA A CA 1
ATOM 827 C C . ALA A 1 98 ? 0.747 -0.859 7.984 1.00 94.69 98 ALA A C 1
ATOM 829 O O . ALA A 1 98 ? -0.293 -1.487 8.167 1.00 94.69 98 ALA A O 1
ATOM 830 N N . LYS A 1 99 ? 1.702 -1.289 7.147 1.00 95.31 99 LYS A N 1
ATOM 831 C CA . LYS A 1 99 ? 1.634 -2.611 6.511 1.00 95.31 99 LYS A CA 1
ATOM 832 C C . LYS A 1 99 ? 1.697 -3.715 7.557 1.00 95.31 99 LYS A C 1
ATOM 834 O O . LYS A 1 99 ? 2.515 -3.638 8.477 1.00 95.31 99 LYS A O 1
ATOM 839 N N . PHE A 1 100 ? 0.918 -4.773 7.367 1.00 95.44 100 PHE A N 1
ATOM 840 C CA . PHE A 1 100 ? 0.960 -5.954 8.224 1.00 95.44 100 PHE A CA 1
ATOM 841 C C . PHE A 1 100 ? 2.194 -6.817 7.920 1.00 95.44 100 PHE A C 1
ATOM 843 O O . PHE A 1 100 ? 2.139 -7.872 7.299 1.00 95.44 100 PHE A O 1
ATOM 850 N N . THR A 1 101 ? 3.368 -6.330 8.321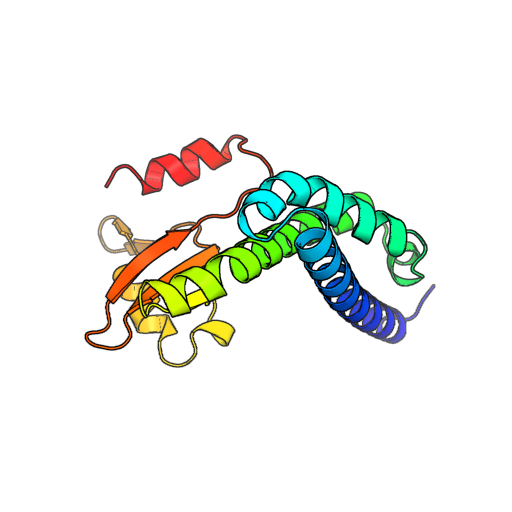 1.00 94.88 101 THR A N 1
ATOM 851 C CA . THR A 1 101 ? 4.644 -7.034 8.152 1.00 94.88 101 THR A CA 1
ATOM 852 C C . THR A 1 101 ? 5.523 -6.838 9.378 1.00 94.88 101 THR A C 1
ATOM 854 O O . THR A 1 101 ? 5.463 -5.793 10.032 1.00 94.88 101 THR A O 1
ATOM 857 N N . LYS A 1 102 ? 6.412 -7.802 9.654 1.00 93.69 102 LYS A N 1
ATOM 858 C CA . LYS A 1 102 ? 7.418 -7.672 10.725 1.00 93.69 102 LYS A CA 1
ATOM 859 C C . LYS A 1 102 ? 8.266 -6.405 10.574 1.00 93.69 102 LYS A C 1
ATOM 861 O O . LYS A 1 102 ? 8.555 -5.743 11.563 1.00 93.69 102 LYS A O 1
ATOM 866 N N . GLY A 1 103 ? 8.623 -6.032 9.343 1.00 94.75 103 GLY A N 1
ATOM 867 C CA . GLY A 1 103 ? 9.434 -4.840 9.076 1.00 94.75 103 GLY A CA 1
ATOM 868 C C . GLY A 1 103 ? 8.724 -3.526 9.416 1.00 94.75 103 GLY A C 1
ATOM 869 O O . GLY A 1 103 ? 9.338 -2.629 9.991 1.00 94.75 103 GLY A O 1
ATOM 870 N N . SER A 1 104 ? 7.433 -3.415 9.091 1.00 93.44 104 SER A N 1
ATOM 871 C CA . SER A 1 104 ? 6.649 -2.199 9.346 1.00 93.44 104 SER A CA 1
ATOM 872 C C . SER A 1 104 ? 6.159 -2.090 10.790 1.00 93.44 104 SER A C 1
ATOM 874 O O . SER A 1 104 ? 6.137 -0.988 11.331 1.00 93.44 104 SER A O 1
ATOM 876 N N . LEU A 1 105 ? 5.791 -3.209 11.419 1.00 94.94 105 LEU A N 1
ATOM 877 C CA . LEU A 1 105 ? 5.241 -3.227 12.779 1.00 94.94 105 LEU A CA 1
ATOM 878 C C . LEU A 1 105 ? 6.309 -3.402 13.866 1.00 94.94 105 LEU A C 1
ATOM 880 O O . LEU A 1 105 ? 6.074 -3.021 15.012 1.00 94.94 105 LEU A O 1
ATOM 884 N N . ARG A 1 106 ? 7.497 -3.921 13.525 1.00 94.81 106 ARG A N 1
ATOM 885 C CA . ARG A 1 106 ? 8.617 -4.142 14.456 1.00 94.81 106 ARG A CA 1
ATOM 886 C C . ARG A 1 106 ? 8.135 -4.867 15.724 1.00 94.81 106 ARG A C 1
ATOM 888 O O . ARG A 1 106 ? 7.495 -5.909 15.618 1.00 94.81 106 ARG A O 1
ATOM 895 N N . LYS A 1 107 ? 8.380 -4.288 16.907 1.00 93.62 107 LYS A N 1
ATOM 896 C CA . LYS A 1 107 ? 7.970 -4.816 18.221 1.00 93.62 107 LYS A CA 1
ATOM 897 C C . LYS A 1 107 ? 6.455 -4.997 18.388 1.00 93.62 107 LYS A C 1
ATOM 899 O O . LYS A 1 107 ? 6.029 -5.758 19.245 1.00 93.62 107 LYS A O 1
ATOM 904 N N . ASN A 1 108 ? 5.640 -4.318 17.579 1.00 94.88 108 ASN A N 1
ATOM 905 C CA . ASN A 1 108 ? 4.184 -4.420 17.649 1.00 94.88 108 ASN A CA 1
ATOM 906 C C . ASN A 1 108 ? 3.633 -5.580 16.803 1.00 94.88 108 ASN A C 1
ATOM 908 O O . ASN A 1 108 ? 2.441 -5.852 16.887 1.00 94.88 108 ASN A O 1
ATOM 912 N N . TYR A 1 109 ? 4.454 -6.258 15.987 1.00 96.00 109 TYR A N 1
ATOM 913 C CA . TYR A 1 109 ? 3.970 -7.273 15.043 1.00 96.00 109 TYR A CA 1
ATOM 914 C C . TYR A 1 109 ? 3.188 -8.396 15.729 1.00 96.00 109 TYR A C 1
ATOM 916 O O . TYR A 1 109 ? 2.070 -8.686 15.310 1.00 96.00 109 TYR A O 1
ATOM 924 N N . ASP A 1 110 ? 3.739 -8.987 16.791 1.00 95.00 110 ASP A N 1
ATOM 925 C CA . ASP A 1 110 ? 3.092 -10.108 17.478 1.00 95.00 110 ASP A CA 1
ATOM 926 C C . ASP A 1 110 ? 1.807 -9.660 18.192 1.00 95.00 110 ASP A C 1
ATOM 928 O O . ASP A 1 110 ? 0.776 -10.307 18.037 1.00 95.00 110 ASP A O 1
ATOM 932 N N . ARG A 1 111 ? 1.804 -8.470 18.816 1.00 95.44 111 ARG A N 1
ATOM 933 C CA . ARG A 1 111 ? 0.598 -7.871 19.423 1.00 95.44 111 ARG A CA 1
ATOM 934 C C . ARG A 1 111 ? -0.515 -7.630 18.398 1.00 95.44 111 ARG A C 1
ATOM 936 O O . ARG A 1 111 ? -1.681 -7.886 18.678 1.00 95.44 111 ARG A O 1
ATOM 943 N N . VAL A 1 112 ? -0.174 -7.130 17.202 1.00 95.75 112 VAL A N 1
ATOM 944 C CA . VAL A 1 112 ? -1.154 -6.976 16.112 1.00 95.75 112 VAL A CA 1
ATOM 945 C C . VAL A 1 112 ? -1.640 -8.349 15.657 1.00 95.75 112 VAL A C 1
ATOM 947 O O . VAL A 1 112 ? -2.843 -8.560 15.537 1.00 95.75 112 VAL A O 1
ATOM 950 N N . LYS A 1 113 ? -0.723 -9.291 15.411 1.00 94.56 113 LYS A N 1
ATOM 951 C CA . LYS A 1 113 ? -1.052 -10.637 14.931 1.00 94.56 113 LYS A CA 1
ATOM 952 C C . LYS A 1 113 ? -2.021 -11.349 15.877 1.00 94.56 113 LYS A C 1
ATOM 954 O O . LYS A 1 113 ? -2.976 -11.959 15.408 1.00 94.56 113 LYS A O 1
ATOM 959 N N . GLU A 1 114 ? -1.812 -11.228 17.184 1.00 93.25 114 GLU A N 1
ATOM 960 C CA . GLU A 1 114 ? -2.680 -11.806 18.212 1.00 93.25 114 GLU A CA 1
ATOM 961 C C . GLU A 1 114 ? -4.108 -11.251 18.195 1.00 93.25 114 GLU A C 1
ATOM 963 O O . GLU A 1 114 ? -5.045 -12.009 18.437 1.00 93.25 114 GLU A O 1
ATOM 968 N N . GLN A 1 115 ? -4.286 -9.962 17.887 1.00 94.19 115 GLN A N 1
ATOM 969 C CA . GLN A 1 115 ? -5.609 -9.327 17.805 1.00 94.19 115 GLN A CA 1
ATOM 970 C C . GLN A 1 115 ? -6.305 -9.552 16.454 1.00 94.19 115 GLN A C 1
ATOM 972 O O . GLN A 1 115 ? -7.531 -9.496 16.374 1.00 94.19 115 GLN A O 1
ATOM 977 N N . VAL A 1 116 ? -5.532 -9.794 15.393 1.00 92.12 116 VAL A N 1
ATOM 978 C CA . VAL A 1 116 ? -6.040 -9.969 14.023 1.00 92.12 116 VAL A CA 1
ATOM 979 C C . VAL A 1 116 ? -6.354 -11.432 13.696 1.00 92.12 116 VAL A C 1
ATOM 981 O O . VAL A 1 116 ? -7.217 -11.697 12.860 1.00 92.12 116 VAL A O 1
ATOM 984 N N . GLN A 1 117 ? -5.676 -12.391 14.331 1.00 91.25 117 GLN A N 1
ATOM 985 C CA . GLN A 1 117 ? -5.923 -13.811 14.086 1.00 91.25 117 GLN A CA 1
ATOM 986 C C . GLN A 1 117 ? -7.343 -14.235 14.495 1.00 91.25 117 GLN A C 1
ATOM 988 O O . GLN A 1 117 ? -7.874 -13.838 15.532 1.00 91.25 117 GLN A O 1
ATOM 993 N N . VAL A 1 118 ? -7.929 -15.113 13.691 1.00 86.19 118 VAL A N 1
ATOM 994 C CA . VAL A 1 118 ? -9.186 -15.805 13.967 1.00 86.19 118 VAL A CA 1
ATOM 995 C C . VAL A 1 118 ? -8.851 -17.197 14.491 1.00 86.19 118 VAL A C 1
ATOM 997 O O . VAL A 1 118 ? -8.008 -17.890 13.921 1.00 86.19 118 VAL A O 1
ATOM 1000 N N . ARG A 1 119 ? -9.487 -17.616 15.588 1.00 86.56 119 ARG A N 1
ATOM 1001 C CA . ARG A 1 119 ? -9.328 -18.978 16.110 1.00 86.56 119 ARG A CA 1
ATOM 1002 C C . ARG A 1 119 ? -10.316 -19.912 15.421 1.00 86.56 119 ARG A C 1
ATOM 1004 O O . ARG A 1 119 ? -11.518 -19.678 15.478 1.00 86.56 119 ARG A O 1
ATOM 1011 N N . ILE A 1 120 ? -9.797 -20.961 14.794 1.00 84.06 120 ILE A N 1
ATOM 1012 C CA . ILE A 1 120 ? -10.567 -22.057 14.204 1.00 84.06 120 ILE A CA 1
ATOM 1013 C C . ILE A 1 120 ? -10.117 -23.331 14.923 1.00 84.06 120 ILE A C 1
ATOM 1015 O O . ILE A 1 120 ? -9.037 -23.853 14.648 1.00 84.06 120 ILE A O 1
ATOM 1019 N N . GLY A 1 121 ? -10.918 -23.788 15.890 1.00 85.56 121 GLY A N 1
ATOM 1020 C CA . GLY A 1 121 ? -10.522 -24.864 16.802 1.00 85.56 121 GLY A CA 1
ATOM 1021 C C . GLY A 1 121 ? -9.289 -24.481 17.628 1.00 85.56 121 GLY A C 1
ATOM 1022 O O . GLY A 1 121 ? -9.279 -23.452 18.304 1.00 85.56 121 GLY A O 1
ATOM 1023 N N . ASP A 1 122 ? -8.242 -25.300 17.542 1.00 86.00 122 ASP A N 1
ATOM 1024 C CA . ASP A 1 122 ? -6.942 -25.120 18.200 1.00 86.00 122 ASP A CA 1
ATOM 1025 C C . ASP A 1 122 ? -5.969 -24.217 17.415 1.00 86.00 122 ASP A C 1
ATOM 1027 O O . ASP A 1 122 ? -4.903 -23.857 17.918 1.00 86.00 122 ASP A O 1
ATOM 1031 N N . LYS A 1 123 ? -6.322 -23.817 16.187 1.00 84.00 123 LYS A N 1
ATOM 1032 C CA . LYS A 1 123 ? -5.433 -23.071 15.285 1.00 84.00 123 LYS A CA 1
ATOM 1033 C C . LYS A 1 123 ? -5.805 -21.596 15.198 1.00 84.00 123 LYS A C 1
ATOM 1035 O O . LYS A 1 123 ? -6.965 -21.232 15.023 1.00 84.00 123 LYS A O 1
ATOM 1040 N N . GLY A 1 124 ? -4.791 -20.734 15.251 1.00 82.81 124 GLY A N 1
ATOM 1041 C CA . GLY A 1 124 ? -4.907 -19.316 14.905 1.00 82.81 124 GLY A CA 1
ATOM 1042 C C . GLY A 1 124 ? -4.604 -19.094 13.425 1.00 82.81 124 GLY A C 1
ATOM 1043 O O . GLY A 1 124 ? -3.510 -19.417 12.962 1.00 82.81 124 GLY A O 1
ATOM 1044 N N . VAL A 1 125 ? -5.553 -18.524 12.684 1.00 86.00 125 VAL A N 1
ATOM 1045 C CA . VAL A 1 125 ? -5.397 -18.186 11.265 1.00 86.00 125 VAL A CA 1
ATOM 1046 C C . VAL A 1 125 ? -5.455 -16.677 11.098 1.00 86.00 125 VAL A C 1
ATOM 1048 O O . VAL A 1 125 ? -6.398 -16.026 11.539 1.00 86.00 125 VAL A O 1
ATOM 1051 N N . VAL A 1 126 ? -4.433 -16.107 10.465 1.00 86.44 126 VAL A N 1
ATOM 1052 C CA . VAL A 1 126 ? -4.413 -14.678 10.154 1.00 86.44 126 VAL A CA 1
ATOM 1053 C C . VAL A 1 126 ? -5.098 -14.468 8.801 1.00 86.44 126 VAL A C 1
ATOM 1055 O O . VAL A 1 126 ? -4.668 -15.091 7.827 1.00 86.44 126 VAL A O 1
ATOM 1058 N N . PRO A 1 127 ? -6.142 -13.626 8.724 1.00 85.25 127 PRO A N 1
ATOM 1059 C CA . PRO A 1 127 ? -6.793 -13.296 7.464 1.00 85.25 127 PRO A CA 1
ATOM 1060 C C . PRO A 1 127 ? -5.849 -12.564 6.499 1.00 85.25 127 PRO A C 1
ATOM 1062 O O . PRO A 1 127 ? -4.757 -12.130 6.864 1.00 85.25 127 PRO A O 1
ATOM 1065 N N . ASP A 1 128 ? -6.286 -12.410 5.250 1.00 85.88 128 ASP A N 1
ATOM 1066 C CA . ASP A 1 128 ? -5.545 -11.677 4.218 1.00 85.88 128 ASP A CA 1
ATOM 1067 C C . ASP A 1 128 ? -5.543 -10.165 4.520 1.00 85.88 128 ASP A C 1
ATOM 1069 O O . ASP A 1 128 ? -6.442 -9.423 4.107 1.00 85.88 128 ASP A O 1
ATOM 1073 N N . VAL A 1 129 ? -4.552 -9.736 5.307 1.00 89.75 129 VAL A N 1
ATOM 1074 C CA . VAL A 1 129 ? -4.390 -8.368 5.809 1.00 89.75 129 VAL A CA 1
ATOM 1075 C C . VAL A 1 129 ? -3.195 -7.696 5.147 1.00 89.75 129 VAL A C 1
ATOM 1077 O O . VAL A 1 129 ? -2.056 -8.131 5.309 1.00 89.75 129 VAL A O 1
ATOM 1080 N N . ASP A 1 130 ? -3.453 -6.574 4.477 1.00 93.00 130 ASP A N 1
ATOM 1081 C CA . ASP A 1 130 ? -2.422 -5.758 3.838 1.00 93.00 130 ASP A CA 1
ATOM 1082 C C . ASP A 1 130 ? -1.985 -4.606 4.761 1.00 93.00 130 ASP A C 1
ATOM 1084 O O . ASP A 1 130 ? -0.788 -4.386 4.981 1.00 93.00 130 ASP A O 1
ATOM 1088 N N . LEU A 1 131 ? -2.951 -3.896 5.359 1.00 95.25 131 LEU A N 1
ATOM 1089 C CA . LEU A 1 131 ? -2.721 -2.784 6.288 1.00 95.25 131 LEU A CA 1
ATOM 1090 C C . LEU A 1 131 ? -3.471 -2.990 7.606 1.00 95.25 131 LEU A C 1
ATOM 1092 O O . LEU A 1 131 ? -4.542 -3.591 7.645 1.00 95.25 131 LEU A O 1
ATOM 1096 N N . VAL A 1 132 ? -2.931 -2.420 8.677 1.00 96.25 132 VAL A N 1
ATOM 1097 C CA . VAL A 1 132 ? -3.560 -2.369 9.999 1.00 96.25 132 VAL A CA 1
ATOM 1098 C C . VAL A 1 132 ? -3.614 -0.940 10.507 1.00 96.25 132 VAL A C 1
ATOM 1100 O O . VAL A 1 132 ? -2.647 -0.187 10.362 1.00 96.25 132 VAL A O 1
ATOM 1103 N N . VAL A 1 133 ? -4.741 -0.588 11.121 1.00 96.69 133 VAL A N 1
ATOM 1104 C CA . VAL A 1 133 ? -4.944 0.673 11.832 1.00 96.69 133 VAL A CA 1
ATOM 1105 C C . VAL A 1 133 ? -5.046 0.371 13.320 1.00 96.69 133 VAL A C 1
ATOM 1107 O O . VAL A 1 133 ? -5.883 -0.432 13.733 1.00 96.69 133 VAL A O 1
ATOM 1110 N N . PHE A 1 134 ? -4.184 0.987 14.122 1.00 96.56 134 PHE A N 1
ATOM 1111 C CA . PHE A 1 134 ? -4.084 0.710 15.552 1.00 96.56 134 PHE A CA 1
ATOM 1112 C C . PHE A 1 134 ? -3.750 1.960 16.369 1.00 96.56 134 PHE A C 1
ATOM 1114 O O . PHE A 1 134 ? -3.111 2.895 15.885 1.00 96.56 134 PHE A O 1
ATOM 1121 N N . GLN A 1 135 ? -4.179 1.947 17.624 1.00 95.69 135 GLN A N 1
ATOM 1122 C CA . GLN A 1 135 ? -3.769 2.874 18.674 1.00 95.69 135 GLN A CA 1
ATOM 1123 C C . GLN A 1 135 ? -2.589 2.266 19.438 1.00 95.69 135 GLN A C 1
ATOM 1125 O O . GLN A 1 135 ? -2.557 1.050 19.635 1.00 95.69 135 GLN A O 1
ATOM 1130 N N . GLU A 1 136 ? -1.610 3.080 19.849 1.00 90.81 136 GLU A N 1
ATOM 1131 C CA . GLU A 1 136 ? -0.464 2.574 20.623 1.00 90.81 136 GLU A CA 1
ATOM 1132 C C . GLU A 1 136 ? -0.755 2.477 22.115 1.00 90.81 136 GLU A C 1
ATOM 1134 O O . GLU A 1 136 ? -0.321 1.498 22.714 1.00 90.81 136 GLU A O 1
ATOM 1139 N N . GLU A 1 137 ? -1.515 3.424 22.680 1.00 91.12 137 GLU A N 1
ATOM 1140 C CA . GLU A 1 137 ? -1.873 3.416 24.100 1.00 91.12 137 GLU A CA 1
ATOM 1141 C C . GLU A 1 137 ? -3.339 3.811 24.367 1.00 91.12 137 GLU A C 1
ATOM 1143 O O . GLU A 1 137 ? -3.730 4.927 24.011 1.00 91.12 137 GLU A O 1
ATOM 1148 N N . PRO A 1 138 ? -4.147 2.925 24.992 1.00 93.00 138 PRO A N 1
ATOM 1149 C CA . PRO A 1 138 ? -3.860 1.497 25.168 1.00 93.00 138 PRO A CA 1
ATOM 1150 C C . PRO A 1 138 ? -3.743 0.807 23.801 1.00 93.00 138 PRO A C 1
ATOM 1152 O O . PRO A 1 138 ? -4.435 1.166 22.846 1.00 93.00 138 PRO A O 1
ATOM 1155 N N . PHE A 1 139 ? -2.865 -0.189 23.691 1.00 95.69 139 PHE A N 1
ATOM 1156 C CA . PHE A 1 139 ? -2.623 -0.828 22.399 1.00 95.69 139 PHE A CA 1
ATOM 1157 C C . PHE A 1 139 ? -3.840 -1.600 21.889 1.00 95.69 139 PHE A C 1
ATOM 1159 O O . PHE A 1 139 ? -4.239 -2.620 22.463 1.00 95.69 139 PHE A O 1
ATOM 1166 N N . ARG A 1 140 ? -4.385 -1.159 20.757 1.00 96.75 140 ARG A N 1
ATOM 1167 C CA . ARG A 1 140 ? -5.588 -1.752 20.172 1.00 96.75 140 ARG A CA 1
ATOM 1168 C C . ARG A 1 140 ? -5.568 -1.664 18.657 1.00 96.75 140 ARG A C 1
ATOM 1170 O O . ARG A 1 140 ? -5.450 -0.576 18.099 1.00 96.75 140 ARG A O 1
ATOM 1177 N N . VAL A 1 141 ? -5.739 -2.800 17.990 1.00 96.50 141 VAL A N 1
ATOM 1178 C CA . VAL A 1 141 ? -6.056 -2.854 16.562 1.00 96.50 141 VAL A CA 1
ATOM 1179 C C . VAL A 1 141 ? -7.526 -2.483 16.394 1.00 96.50 141 VAL A C 1
ATOM 1181 O O . VAL A 1 141 ? -8.403 -3.077 17.017 1.00 96.50 141 VAL A O 1
ATOM 1184 N N . LEU A 1 142 ? -7.784 -1.472 15.572 1.00 95.69 142 LEU A N 1
ATOM 1185 C CA . LEU A 1 142 ? -9.115 -0.899 15.360 1.00 95.69 142 LEU A CA 1
ATOM 1186 C C . LEU A 1 142 ? -9.691 -1.288 14.002 1.00 95.69 142 LEU A C 1
ATOM 1188 O O . LEU A 1 142 ? -10.898 -1.454 13.871 1.00 95.69 142 LEU A O 1
ATOM 1192 N N . ALA A 1 143 ? -8.830 -1.449 12.997 1.00 93.62 143 ALA A N 1
ATOM 1193 C CA . ALA A 1 143 ? -9.238 -1.912 11.682 1.00 93.62 143 ALA A CA 1
ATOM 1194 C C . ALA A 1 143 ? -8.112 -2.674 10.983 1.00 93.62 143 ALA A C 1
ATOM 1196 O O . ALA A 1 143 ? -6.922 -2.428 11.203 1.00 93.62 143 ALA A O 1
ATOM 1197 N N . VAL A 1 144 ? -8.514 -3.564 10.084 1.00 93.19 144 VAL A N 1
ATOM 1198 C CA . VAL A 1 144 ? -7.642 -4.228 9.117 1.00 93.19 144 VAL A CA 1
ATOM 1199 C C . VAL A 1 144 ? -8.149 -3.906 7.719 1.00 93.19 144 VAL A C 1
ATOM 1201 O O . VAL A 1 144 ? -9.356 -3.809 7.504 1.00 93.19 144 VAL A O 1
ATOM 1204 N N . LEU A 1 145 ? -7.240 -3.704 6.770 1.00 91.62 145 LEU A N 1
ATOM 1205 C CA . LEU A 1 145 ? -7.590 -3.447 5.380 1.00 91.62 145 LEU A CA 1
ATOM 1206 C C . LEU A 1 145 ? -6.954 -4.511 4.494 1.00 91.62 145 LEU A C 1
ATOM 1208 O O . LEU A 1 145 ? -5.755 -4.780 4.586 1.00 91.62 145 LEU A O 1
ATOM 1212 N N . SER A 1 146 ? -7.770 -5.054 3.596 1.00 90.00 146 SER A N 1
ATOM 1213 C CA . SER A 1 146 ? -7.336 -5.906 2.493 1.00 90.00 146 SER A CA 1
ATOM 1214 C C . SER A 1 146 ? -7.479 -5.114 1.193 1.00 90.00 146 SER A C 1
ATOM 1216 O O . SER A 1 146 ? -8.576 -4.688 0.829 1.00 90.00 146 SER A O 1
ATOM 1218 N N . VAL A 1 147 ? -6.370 -4.854 0.505 1.00 89.31 147 VAL A N 1
ATOM 1219 C CA . VAL A 1 147 ? -6.299 -3.994 -0.679 1.00 89.31 147 VAL A CA 1
ATOM 1220 C C . VAL A 1 147 ? -6.209 -4.861 -1.927 1.00 89.31 147 VAL A C 1
ATOM 1222 O O . VAL A 1 147 ? -5.169 -5.431 -2.248 1.00 89.31 147 VAL A O 1
ATOM 1225 N N . LYS A 1 148 ? -7.308 -4.947 -2.682 1.00 84.69 148 LYS A N 1
ATOM 1226 C CA . LYS A 1 148 ? -7.393 -5.804 -3.871 1.00 84.69 148 LYS A CA 1
ATOM 1227 C C . LYS A 1 148 ? -7.642 -4.987 -5.135 1.00 84.69 148 LYS A C 1
ATOM 1229 O O . LYS A 1 148 ? -8.562 -4.185 -5.211 1.00 84.69 148 LYS A O 1
ATOM 1234 N N . LYS A 1 149 ? -6.844 -5.247 -6.178 1.00 79.50 149 LYS A N 1
ATOM 1235 C CA . LYS A 1 149 ? -6.980 -4.593 -7.496 1.00 79.50 149 LYS A CA 1
ATOM 1236 C C . LYS A 1 149 ? -8.264 -4.992 -8.234 1.00 79.50 149 LYS A C 1
ATOM 1238 O O . LYS A 1 149 ? -8.805 -4.217 -9.015 1.00 79.50 149 LYS A O 1
ATOM 1243 N N . LYS A 1 150 ? -8.698 -6.240 -8.062 1.00 73.88 150 LYS A N 1
ATOM 1244 C CA . LYS A 1 150 ? -9.934 -6.777 -8.635 1.00 73.88 150 LYS A CA 1
ATOM 1245 C C . LYS A 1 150 ? -10.595 -7.665 -7.593 1.00 73.88 150 LYS A C 1
ATOM 1247 O O . LYS A 1 150 ? -9.939 -8.561 -7.060 1.00 73.88 150 LYS A O 1
ATOM 1252 N N . PHE A 1 151 ? -11.882 -7.446 -7.369 1.00 63.06 151 PHE A N 1
ATOM 1253 C CA . PHE A 1 151 ? -12.747 -8.386 -6.674 1.00 63.06 151 PHE A CA 1
ATOM 1254 C C . PHE A 1 151 ? -13.051 -9.528 -7.650 1.00 63.06 151 PHE A C 1
ATOM 1256 O O . PHE A 1 151 ? -13.885 -9.392 -8.536 1.00 63.06 151 PHE A O 1
ATOM 1263 N N . ARG A 1 152 ? -12.265 -10.605 -7.593 1.00 64.38 152 ARG A N 1
ATOM 1264 C CA . ARG A 1 152 ? -12.612 -11.883 -8.240 1.00 64.38 152 ARG A CA 1
ATOM 1265 C C . ARG A 1 152 ? -13.133 -12.844 -7.161 1.00 64.38 152 ARG A C 1
ATOM 1267 O O . ARG A 1 152 ? -13.655 -12.372 -6.156 1.00 64.38 152 ARG A O 1
ATOM 1274 N N . GLU A 1 153 ? -12.907 -14.151 -7.279 1.00 56.00 153 GLU A N 1
ATOM 1275 C CA . GLU A 1 153 ? -13.202 -15.167 -6.251 1.00 56.00 153 GLU A CA 1
ATOM 1276 C C . GLU A 1 153 ? -12.684 -14.814 -4.838 1.00 56.00 153 GLU A C 1
ATOM 1278 O O . GLU A 1 153 ? -13.226 -15.258 -3.830 1.00 56.00 153 GLU A O 1
ATOM 1283 N N . ARG A 1 154 ? -11.678 -13.935 -4.742 1.00 57.28 154 ARG A N 1
ATOM 1284 C CA . ARG A 1 154 ? -11.133 -13.400 -3.483 1.00 57.28 154 ARG A CA 1
ATOM 1285 C C . ARG A 1 154 ? -12.130 -12.593 -2.651 1.00 57.28 154 ARG A C 1
ATOM 1287 O O . ARG A 1 154 ? -11.885 -12.407 -1.464 1.00 57.28 154 ARG A O 1
ATOM 1294 N N . ILE A 1 155 ? -13.245 -12.134 -3.226 1.00 59.44 155 ILE A N 1
ATOM 1295 C CA . ILE A 1 155 ? -14.312 -11.513 -2.433 1.00 59.44 155 ILE A CA 1
ATOM 1296 C C . ILE A 1 155 ? -14.929 -12.518 -1.455 1.00 59.44 155 ILE A C 1
ATOM 1298 O O . ILE A 1 155 ? -15.219 -12.139 -0.330 1.00 59.44 155 ILE A O 1
ATOM 1302 N N . ALA A 1 156 ? -15.024 -13.801 -1.830 1.00 60.69 156 ALA A N 1
ATOM 1303 C CA . ALA A 1 156 ? -15.491 -14.857 -0.935 1.00 60.69 156 ALA A CA 1
ATOM 1304 C C . ALA A 1 156 ? -14.497 -15.102 0.211 1.00 60.69 156 ALA A C 1
ATOM 1306 O O . ALA A 1 156 ? -14.914 -15.313 1.343 1.00 60.69 156 ALA A O 1
ATOM 1307 N N . GLN A 1 157 ? -13.188 -14.993 -0.053 1.00 59.75 157 GLN A N 1
ATOM 1308 C CA . GLN A 1 157 ? -12.158 -15.079 0.989 1.00 59.75 157 GLN A CA 1
ATOM 1309 C C . GLN A 1 157 ? -12.236 -13.896 1.964 1.00 59.75 157 GLN A C 1
ATOM 1311 O O . GLN A 1 157 ? -12.173 -14.104 3.167 1.00 59.75 157 GLN A O 1
ATOM 1316 N N . VAL A 1 158 ? -12.410 -12.664 1.472 1.00 58.53 158 VAL A N 1
ATOM 1317 C CA . VAL A 1 158 ? -12.583 -11.476 2.333 1.00 58.53 158 VAL A CA 1
ATOM 1318 C C . VAL A 1 158 ? -13.907 -11.534 3.108 1.00 58.53 158 VAL A C 1
ATOM 1320 O O . VAL A 1 158 ? -13.933 -11.243 4.304 1.00 58.53 158 VAL A O 1
ATOM 1323 N N . ALA A 1 159 ? -14.996 -11.952 2.458 1.00 59.91 159 ALA A N 1
ATOM 1324 C CA . ALA A 1 159 ? -16.301 -12.132 3.087 1.00 59.91 159 ALA A CA 1
ATOM 1325 C C . ALA A 1 159 ? -16.262 -13.201 4.186 1.00 59.91 159 ALA A C 1
ATOM 1327 O O . ALA A 1 159 ? -16.804 -12.964 5.260 1.00 59.91 159 ALA A O 1
ATOM 1328 N N . TYR A 1 160 ? -15.550 -14.315 3.969 1.00 58.47 160 TYR A N 1
ATOM 1329 C CA . TYR A 1 160 ? -15.365 -15.363 4.977 1.00 58.47 160 TYR A CA 1
ATOM 1330 C C . TYR A 1 160 ? -14.794 -14.809 6.290 1.00 58.47 160 TYR A C 1
ATOM 1332 O O . TYR A 1 160 ? -15.238 -15.191 7.364 1.00 58.47 160 TYR A O 1
ATOM 1340 N N . TRP A 1 161 ? -13.864 -13.854 6.217 1.00 61.00 161 TRP A N 1
ATOM 1341 C CA . TRP A 1 161 ? -13.301 -13.210 7.409 1.00 61.00 161 TRP A CA 1
ATOM 1342 C C . TRP A 1 161 ? -14.214 -12.167 8.055 1.00 61.00 161 TRP A C 1
ATOM 1344 O O . TRP A 1 161 ? -14.028 -11.832 9.222 1.00 61.00 161 TRP A O 1
ATOM 1354 N N . THR A 1 162 ?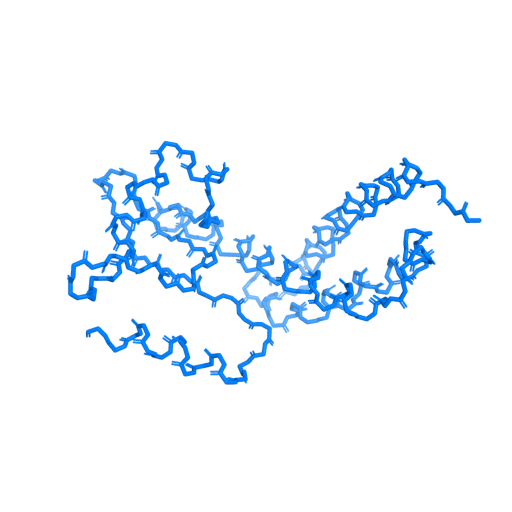 -15.156 -11.618 7.288 1.00 58.19 162 THR A N 1
ATOM 1355 C CA . THR A 1 162 ? -16.059 -10.549 7.737 1.00 58.19 162 THR A CA 1
ATOM 1356 C C . THR A 1 162 ? -17.258 -11.111 8.502 1.00 58.19 162 THR A C 1
ATOM 1358 O O . THR A 1 162 ? -17.804 -10.419 9.357 1.00 58.19 162 THR A O 1
ATOM 1361 N N . VAL A 1 163 ? -17.644 -12.366 8.237 1.00 57.84 163 VAL A N 1
ATOM 1362 C CA . VAL A 1 163 ? -18.642 -13.105 9.024 1.00 57.84 163 VAL A CA 1
ATOM 1363 C C . VAL A 1 163 ? -17.978 -13.573 10.322 1.00 57.84 163 VAL A C 1
ATOM 1365 O O . VAL A 1 163 ? -17.558 -14.720 10.458 1.0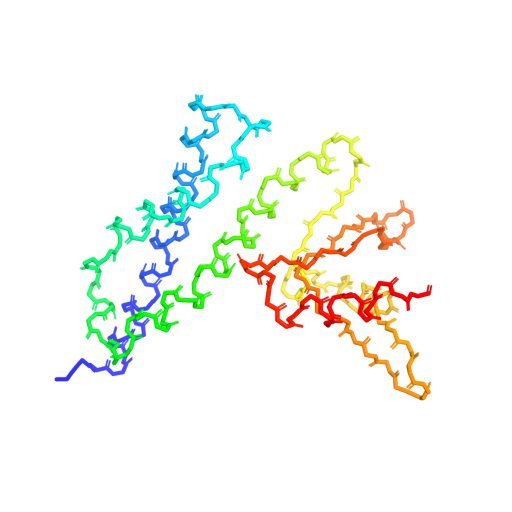0 57.84 163 VAL A O 1
ATOM 1368 N N . LYS A 1 164 ? -17.796 -12.627 11.238 1.00 48.16 164 LYS A N 1
ATOM 1369 C CA . LYS A 1 164 ? -17.357 -12.862 12.609 1.00 48.16 164 LYS A CA 1
ATOM 1370 C C . LYS A 1 164 ? -18.554 -12.831 13.547 1.00 48.16 164 LYS A C 1
ATOM 1372 O O . LYS A 1 164 ? -19.459 -12.007 13.290 1.00 48.16 164 LYS A O 1
#